Protein AF-A0A7S3C5J1-F1 (afdb_monomer)

Foldseek 3Di:
DPPPDPPPPDDPPPPPPVCVVVVVVVVPPVVLLVLLCCLCVPPVVVLLVVLVVCVVVVHHDPSVVLNVVLVVLNVVLVVCVVCCVVVDHRDSVVSNVSSVVVVVVVVVVVVVVVVVVVVVVVVVVPPDPDDDDDDDDPPVVVVVVVVVVVVVVVVVPVVPD

Organism: NCBI:txid676789

Mean predicted aligned error: 15.47 Å

Secondary structure (DSSP, 8-state):
---SSSSTT--GGGS-TTHHHHHHHHT-HHHHHHHHHHHHHTTHHHHHHHHHHHHHTT---HHHHHHHHHHHHHHHHHHHHH-GGG-PPP--HHHHHHHHHHHHHHHHHHHHHHHHHHHHHHHHHTS-S------PPTTHHHHHHHHHHHHHTTTTSSS--

Solvent-accessible surface area (backbone atoms only — not comparable to full-atom values): 9452 Å² total; per-residue (Å²): 142,91,82,79,82,82,67,79,87,72,60,85,82,74,60,57,85,78,50,52,64,55,52,56,55,63,61,34,65,68,50,30,42,49,51,30,51,47,47,43,65,52,78,38,35,60,42,38,52,52,8,51,52,24,53,74,68,74,51,79,45,76,39,22,59,52,29,52,52,44,51,51,39,48,50,53,22,50,48,22,65,75,38,61,88,73,71,46,78,63,50,38,55,59,42,39,54,52,52,51,51,52,52,51,50,51,53,52,50,51,52,52,50,51,56,55,49,52,53,54,50,55,57,57,69,69,53,78,92,73,81,84,80,80,87,65,65,95,70,56,58,60,55,53,52,53,53,47,60,65,49,64,62,55,70,69,62,72,83,72,124

pLDDT: mean 74.59, std 15.45, range [33.88, 92.0]

Radius of gyration: 31.33 Å; Cα contacts (8 Å, |Δi|>4): 74; chains: 1; bounding box: 63×54×88 Å

Sequence (161 aa):
GAHASHVFWGCPECAPRLLRPLAVALHSTALSASLSVLALAGPGRQILQEGAAALLRGSPTMDTLVALSTCTAFVTSAAAVAMPALRWRPFFEEPVMLMAFIMLGRNAEERAKLAASSDMAALLDVVPTSARRLTLPPGEVARRAASREGAGGGALAVLGS

Structure (mmCIF, N/CA/C/O backbone):
data_AF-A0A7S3C5J1-F1
#
_entry.id   AF-A0A7S3C5J1-F1
#
loop_
_atom_site.group_PDB
_atom_site.id
_atom_site.type_symbol
_atom_site.label_atom_id
_atom_site.label_alt_id
_atom_site.label_comp_id
_atom_site.label_asym_id
_atom_site.label_entity_id
_atom_site.label_seq_id
_atom_site.pdbx_PDB_ins_code
_atom_site.Cartn_x
_atom_site.Cartn_y
_atom_site.Cartn_z
_atom_site.occupancy
_atom_site.B_iso_or_equiv
_atom_site.auth_seq_id
_atom_site.auth_comp_id
_atom_site.auth_asym_id
_atom_site.auth_atom_id
_atom_site.pdbx_PDB_model_num
ATOM 1 N N . GLY A 1 1 ? 10.097 46.138 4.199 1.00 47.00 1 GLY A N 1
ATOM 2 C CA . GLY A 1 1 ? 10.400 44.699 4.164 1.00 47.00 1 GLY A CA 1
ATOM 3 C C . GLY A 1 1 ? 9.167 43.949 3.718 1.00 47.00 1 GLY A C 1
ATOM 4 O O . GLY A 1 1 ? 8.155 44.120 4.372 1.00 47.00 1 GLY A O 1
ATOM 5 N N . ALA A 1 2 ? 9.246 43.218 2.598 1.00 48.50 2 ALA A N 1
ATOM 6 C CA . ALA A 1 2 ? 8.254 42.230 2.129 1.00 48.50 2 ALA A CA 1
ATOM 7 C C . ALA A 1 2 ? 8.697 41.530 0.812 1.00 48.50 2 ALA A C 1
ATOM 9 O O . ALA A 1 2 ? 7.860 41.216 -0.022 1.00 48.50 2 ALA A O 1
ATOM 10 N N . HIS A 1 3 ? 10.000 41.321 0.568 1.00 47.72 3 HIS A N 1
ATOM 11 C CA . HIS A 1 3 ? 10.484 40.798 -0.731 1.00 47.72 3 HIS A CA 1
ATOM 12 C C . HIS A 1 3 ? 11.425 39.578 -0.647 1.00 47.72 3 HIS A C 1
ATOM 14 O O . HIS A 1 3 ? 12.005 39.192 -1.655 1.00 47.72 3 HIS A O 1
ATOM 20 N N . ALA A 1 4 ? 11.580 38.934 0.516 1.00 52.44 4 ALA A N 1
ATOM 21 C CA . ALA A 1 4 ? 12.613 37.903 0.713 1.00 52.44 4 ALA A CA 1
ATOM 22 C C . ALA A 1 4 ? 12.137 36.434 0.618 1.00 52.44 4 ALA A C 1
ATOM 24 O O . ALA A 1 4 ? 12.965 35.531 0.676 1.00 52.44 4 ALA A O 1
ATOM 25 N N . SER A 1 5 ? 10.840 36.151 0.461 1.00 57.44 5 SER A N 1
ATOM 26 C CA . SER A 1 5 ? 10.306 34.779 0.580 1.00 57.44 5 SER A CA 1
ATOM 27 C C . SER A 1 5 ? 10.228 33.971 -0.724 1.00 57.44 5 SER A C 1
ATOM 29 O O . SER A 1 5 ? 10.019 32.764 -0.661 1.00 57.44 5 SER A O 1
ATOM 31 N N . HIS A 1 6 ? 10.435 34.575 -1.900 1.00 47.28 6 HIS A N 1
ATOM 32 C CA . HIS A 1 6 ? 10.261 33.877 -3.188 1.00 47.28 6 HIS A CA 1
ATOM 33 C C . HIS A 1 6 ? 11.559 33.367 -3.839 1.00 47.28 6 HIS A C 1
ATOM 35 O O . HIS A 1 6 ? 11.501 32.733 -4.887 1.00 47.28 6 HIS A O 1
ATOM 41 N N . VAL A 1 7 ? 12.726 33.590 -3.224 1.00 53.56 7 VAL A N 1
ATOM 42 C CA . VAL A 1 7 ? 14.031 33.181 -3.793 1.00 53.56 7 VAL A CA 1
ATOM 43 C C . VAL A 1 7 ? 14.534 31.844 -3.222 1.00 53.56 7 VAL A C 1
ATOM 45 O O . VAL A 1 7 ? 15.398 31.197 -3.808 1.00 53.56 7 VAL A O 1
ATOM 48 N N . PHE A 1 8 ? 13.963 31.362 -2.115 1.00 47.50 8 PHE A N 1
ATOM 49 C CA . PHE A 1 8 ? 14.470 30.171 -1.419 1.00 47.50 8 PHE A CA 1
ATOM 50 C C . PHE A 1 8 ? 14.148 28.837 -2.122 1.00 47.50 8 PHE A C 1
ATOM 52 O O . PHE A 1 8 ? 14.794 27.830 -1.856 1.00 47.50 8 PHE A O 1
ATOM 59 N N . TRP A 1 9 ? 13.184 28.811 -3.047 1.00 48.25 9 TRP A N 1
ATOM 60 C CA . TRP A 1 9 ? 12.666 27.563 -3.629 1.00 48.25 9 TRP A CA 1
ATOM 61 C C . TRP A 1 9 ? 13.231 27.213 -5.019 1.00 48.25 9 TRP A C 1
ATOM 63 O O . TRP A 1 9 ? 12.695 26.342 -5.697 1.00 48.25 9 TRP A O 1
ATOM 73 N N . GLY A 1 10 ? 14.294 27.897 -5.466 1.00 47.00 10 GLY A N 1
ATOM 74 C CA . GLY A 1 10 ? 14.760 27.825 -6.859 1.00 47.00 10 GLY A CA 1
ATOM 75 C C . GLY A 1 10 ? 16.262 27.653 -7.092 1.00 47.00 10 GLY A C 1
ATOM 76 O O . GLY A 1 10 ? 16.681 27.780 -8.237 1.00 47.00 10 GLY A O 1
ATOM 77 N N . CYS A 1 11 ? 17.089 27.384 -6.074 1.00 44.50 11 CYS A N 1
ATOM 78 C CA . CYS A 1 11 ? 18.538 27.258 -6.279 1.00 44.50 11 CYS A CA 1
ATOM 79 C C . CYS A 1 11 ? 19.002 25.784 -6.255 1.00 44.50 11 CYS A C 1
ATOM 81 O O . CYS A 1 11 ? 19.245 25.243 -5.172 1.00 44.50 11 CYS A O 1
ATOM 83 N N . PRO A 1 12 ? 19.178 25.118 -7.417 1.00 55.75 12 PRO A N 1
ATOM 84 C CA . PRO A 1 12 ? 19.741 23.763 -7.503 1.00 55.75 12 PRO A CA 1
ATOM 85 C C . PRO A 1 12 ? 21.217 23.683 -7.068 1.00 55.75 12 PRO A C 1
ATOM 87 O O . PRO A 1 12 ? 21.778 22.591 -6.978 1.00 55.75 12 PRO A O 1
ATOM 90 N N . GLU A 1 13 ? 21.850 24.821 -6.767 1.00 56.41 13 GLU A N 1
ATOM 91 C CA . GLU A 1 13 ? 23.251 24.906 -6.342 1.00 56.41 13 GLU A CA 1
ATOM 92 C C . GLU A 1 13 ? 23.448 24.783 -4.819 1.00 56.41 13 GLU A C 1
ATOM 94 O O . GLU A 1 13 ? 24.568 24.564 -4.364 1.00 56.41 13 GLU A O 1
ATOM 99 N N . CYS A 1 14 ? 22.366 24.837 -4.027 1.00 47.25 14 CYS A N 1
ATOM 100 C CA . CYS A 1 14 ? 22.392 24.636 -2.569 1.00 47.25 14 CYS A CA 1
ATOM 101 C C . CYS A 1 14 ? 22.068 23.196 -2.130 1.00 47.25 14 CYS A C 1
ATOM 103 O O . CYS A 1 14 ? 21.905 22.934 -0.937 1.00 47.25 14 CYS A O 1
ATOM 105 N N . ALA A 1 15 ? 21.983 22.239 -3.060 1.00 57.53 15 ALA A N 1
ATOM 106 C CA . ALA A 1 15 ? 21.932 20.829 -2.690 1.00 57.53 15 ALA A CA 1
ATOM 107 C C . ALA A 1 15 ? 23.291 20.428 -2.078 1.00 57.53 15 ALA A C 1
ATOM 109 O O . ALA A 1 15 ? 24.327 20.644 -2.719 1.00 57.53 15 ALA A O 1
ATOM 110 N N . PRO A 1 16 ? 23.342 19.856 -0.858 1.00 64.75 16 PRO A N 1
ATOM 111 C CA . PRO A 1 16 ? 24.611 19.527 -0.221 1.00 64.75 16 PRO A CA 1
ATOM 112 C C . PRO A 1 16 ? 25.422 18.601 -1.137 1.00 64.75 16 PRO A C 1
ATOM 114 O O . PRO A 1 16 ? 24.890 17.634 -1.684 1.00 64.75 16 PRO A O 1
ATOM 117 N N . ARG A 1 17 ? 26.725 18.873 -1.303 1.00 56.28 17 ARG A N 1
ATOM 118 C CA . ARG A 1 17 ? 27.649 18.081 -2.150 1.00 56.28 17 ARG A CA 1
ATOM 119 C C . ARG A 1 17 ? 27.651 16.576 -1.826 1.00 56.28 17 ARG A C 1
ATOM 121 O O . ARG A 1 17 ? 28.043 15.783 -2.674 1.00 56.28 17 ARG A O 1
ATOM 128 N N . LEU A 1 18 ? 27.165 16.194 -0.644 1.00 56.56 18 LEU A N 1
ATOM 129 C CA . LEU A 1 18 ? 26.990 14.814 -0.191 1.00 56.56 18 LEU A CA 1
ATOM 130 C C . LEU A 1 18 ? 25.754 14.105 -0.791 1.00 56.56 18 LEU A C 1
ATOM 132 O O . LEU A 1 18 ? 25.745 12.883 -0.888 1.00 56.56 18 LEU A O 1
ATOM 136 N N . LEU A 1 19 ? 24.729 14.848 -1.230 1.00 61.12 19 LEU A N 1
ATOM 137 C CA . LEU A 1 19 ? 23.501 14.295 -1.820 1.00 61.12 19 LEU A CA 1
ATOM 138 C C . LEU A 1 19 ? 23.632 13.984 -3.318 1.00 61.12 19 LEU A C 1
ATOM 140 O O . LEU A 1 19 ? 22.855 13.193 -3.838 1.00 61.12 19 LEU A O 1
ATOM 144 N N . ARG A 1 20 ? 24.597 14.586 -4.030 1.00 58.62 20 ARG A N 1
ATOM 145 C CA . ARG A 1 20 ? 24.788 14.378 -5.480 1.00 58.62 20 ARG A CA 1
ATOM 146 C C . ARG A 1 20 ? 25.106 12.925 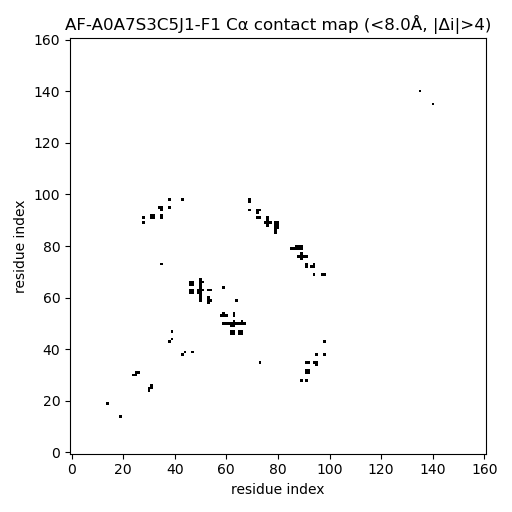-5.880 1.00 58.62 20 ARG A C 1
ATOM 148 O O . ARG A 1 20 ? 24.4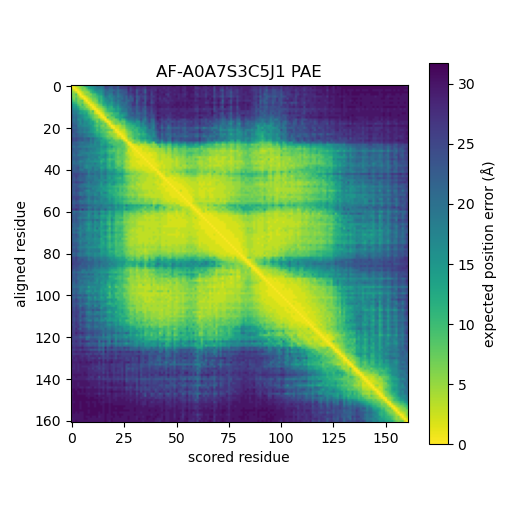90 12.469 -6.839 1.00 58.62 20 ARG A O 1
ATOM 155 N N . PRO A 1 21 ? 25.990 12.167 -5.198 1.00 57.44 21 PRO A N 1
ATOM 156 C CA . PRO A 1 21 ? 26.219 10.761 -5.549 1.00 57.44 21 PRO A CA 1
ATOM 157 C C . PRO A 1 21 ? 25.000 9.887 -5.233 1.00 57.44 21 PRO A C 1
ATOM 159 O O . PRO A 1 21 ? 24.700 8.969 -5.989 1.00 57.44 21 PRO A O 1
ATOM 162 N N . LEU A 1 22 ? 24.255 10.218 -4.173 1.00 59.62 22 LEU A N 1
ATOM 163 C CA . LEU A 1 22 ? 22.999 9.552 -3.835 1.00 59.62 22 LEU A CA 1
ATOM 164 C C . LEU A 1 22 ? 21.935 9.827 -4.909 1.00 59.62 22 LEU A C 1
ATOM 166 O O . LEU A 1 22 ? 21.299 8.899 -5.384 1.00 59.62 22 LEU A O 1
ATOM 170 N N . ALA A 1 23 ? 21.818 11.073 -5.377 1.00 58.31 23 ALA A N 1
ATOM 171 C CA . ALA A 1 23 ? 20.910 11.466 -6.454 1.00 58.31 23 ALA A CA 1
ATOM 172 C C . ALA A 1 23 ? 21.254 10.809 -7.803 1.00 58.31 23 ALA A C 1
ATOM 174 O O . ALA A 1 23 ? 20.348 10.448 -8.542 1.00 58.31 23 ALA A O 1
ATOM 175 N N . VAL A 1 24 ? 22.541 10.613 -8.120 1.00 57.28 24 VAL A N 1
ATOM 176 C CA . VAL A 1 24 ? 22.983 9.889 -9.329 1.00 57.28 24 VAL A CA 1
ATOM 177 C C . VAL A 1 24 ? 22.770 8.376 -9.190 1.00 57.28 24 VAL A C 1
ATOM 179 O O . VAL A 1 24 ? 22.389 7.731 -10.163 1.00 57.28 24 VAL A O 1
ATOM 182 N N . ALA A 1 25 ? 22.935 7.808 -7.991 1.00 55.94 25 ALA A N 1
ATOM 183 C CA . ALA A 1 25 ? 22.607 6.407 -7.717 1.00 55.94 25 ALA A CA 1
ATOM 184 C C . ALA A 1 25 ? 21.089 6.139 -7.806 1.00 55.94 25 ALA A C 1
ATOM 186 O O . ALA A 1 25 ? 20.673 5.152 -8.417 1.00 55.94 25 ALA A O 1
ATOM 187 N N . LEU A 1 26 ? 20.271 7.065 -7.290 1.00 56.41 26 LEU A N 1
ATOM 188 C CA . LEU A 1 26 ? 18.810 7.108 -7.458 1.00 56.41 26 LEU A CA 1
ATOM 189 C C . LEU A 1 26 ? 18.380 7.388 -8.906 1.00 56.41 26 LEU A C 1
ATOM 191 O O . LEU A 1 26 ? 17.271 7.049 -9.289 1.00 56.41 26 LEU A O 1
ATOM 195 N N . HIS A 1 27 ? 19.250 7.965 -9.738 1.00 56.94 27 HIS A N 1
ATOM 196 C CA . HIS A 1 27 ? 18.957 8.176 -11.156 1.00 56.94 27 HIS A CA 1
ATOM 197 C C . HIS A 1 27 ? 19.109 6.902 -12.000 1.00 56.94 27 HIS A C 1
ATOM 199 O O . HIS A 1 27 ? 18.778 6.904 -13.188 1.00 56.94 27 HIS A O 1
ATOM 205 N N . SER A 1 28 ? 19.625 5.807 -11.428 1.00 65.50 28 SER A N 1
ATOM 206 C CA . SER A 1 28 ? 19.679 4.541 -12.151 1.00 65.50 28 SER A CA 1
ATOM 207 C C . SER A 1 28 ? 18.279 3.929 -12.220 1.00 65.50 28 SER A C 1
ATOM 209 O O . SER A 1 28 ? 17.714 3.475 -11.229 1.00 65.50 28 SER A O 1
ATOM 211 N N . THR A 1 29 ? 17.719 3.883 -13.428 1.00 72.25 29 THR A N 1
ATOM 212 C CA . THR A 1 29 ? 16.389 3.313 -13.699 1.00 72.25 29 THR A CA 1
ATOM 213 C C . THR A 1 29 ? 16.251 1.875 -13.198 1.00 72.25 29 THR A C 1
ATOM 215 O O . THR A 1 29 ? 15.165 1.467 -12.792 1.00 72.25 29 THR A O 1
ATOM 218 N N . ALA A 1 30 ? 17.352 1.118 -13.175 1.00 75.56 30 ALA A N 1
ATOM 219 C CA . ALA A 1 30 ? 17.409 -0.231 -12.621 1.00 75.56 30 ALA A CA 1
ATOM 220 C C . ALA A 1 30 ? 17.187 -0.265 -11.098 1.00 75.56 30 ALA A C 1
ATOM 222 O O . ALA A 1 30 ? 16.509 -1.165 -10.601 1.00 75.56 30 ALA A O 1
ATOM 223 N N . LEU A 1 31 ? 17.710 0.718 -10.357 1.00 80.44 31 LEU A N 1
ATOM 224 C CA . LEU A 1 31 ? 17.532 0.801 -8.910 1.00 80.44 31 LEU A CA 1
ATOM 225 C C . LEU A 1 31 ? 16.097 1.202 -8.576 1.00 80.44 31 LEU A C 1
ATOM 227 O O . LEU A 1 31 ? 15.447 0.480 -7.824 1.00 80.44 31 LEU A O 1
ATOM 231 N N . SER A 1 32 ? 15.567 2.245 -9.221 1.00 78.75 32 SER A N 1
ATOM 232 C CA . SER A 1 32 ? 14.165 2.665 -9.084 1.00 78.75 32 SER A CA 1
ATOM 233 C C . SER A 1 32 ? 13.191 1.528 -9.404 1.00 78.75 32 SER A C 1
ATOM 235 O O . SER A 1 32 ? 12.243 1.282 -8.661 1.00 78.75 32 SER A O 1
ATOM 237 N N . ALA A 1 33 ? 13.453 0.774 -10.478 1.00 80.56 33 ALA A N 1
ATOM 238 C CA . ALA A 1 33 ? 12.651 -0.391 -10.840 1.00 80.56 33 ALA A CA 1
ATOM 239 C C . ALA A 1 33 ? 12.739 -1.499 -9.777 1.00 80.56 33 ALA A C 1
ATOM 241 O O . ALA A 1 33 ? 11.710 -2.057 -9.398 1.00 80.56 33 ALA A O 1
ATOM 242 N N . SER A 1 34 ? 13.935 -1.788 -9.250 1.00 85.00 34 SER A N 1
ATOM 243 C CA . SER A 1 34 ? 14.100 -2.793 -8.193 1.00 85.00 34 SER A CA 1
ATOM 244 C C . SER A 1 34 ? 13.419 -2.383 -6.883 1.00 85.00 34 SER A C 1
ATOM 246 O O . SER A 1 34 ? 12.743 -3.212 -6.279 1.00 85.00 34 SER A O 1
ATOM 248 N N . LEU A 1 35 ? 13.505 -1.106 -6.484 1.00 84.19 35 LEU A N 1
ATOM 249 C CA . LEU A 1 35 ? 12.793 -0.571 -5.322 1.00 84.19 35 LEU A CA 1
ATOM 250 C C . LEU A 1 35 ? 11.280 -0.628 -5.515 1.00 84.19 35 LEU A C 1
ATOM 252 O O . LEU A 1 35 ? 10.575 -1.013 -4.588 1.00 84.19 35 LEU A O 1
ATOM 256 N N . SER A 1 36 ? 10.784 -0.287 -6.705 1.00 84.44 36 SER A N 1
ATOM 257 C CA . SER A 1 36 ? 9.358 -0.367 -7.033 1.00 84.44 36 SER A CA 1
ATOM 258 C C . SER A 1 36 ? 8.839 -1.794 -6.901 1.00 84.44 36 SER A C 1
ATOM 260 O O . SER A 1 36 ? 7.883 -2.045 -6.166 1.00 84.44 36 SER A O 1
ATOM 262 N N . VAL A 1 37 ? 9.531 -2.757 -7.513 1.00 85.56 37 VAL A N 1
ATOM 263 C CA . VAL A 1 37 ? 9.176 -4.177 -7.406 1.00 85.56 37 VAL A CA 1
ATOM 264 C C . VAL A 1 37 ? 9.270 -4.661 -5.961 1.00 85.56 37 VAL A C 1
ATOM 266 O O . VAL A 1 37 ? 8.364 -5.347 -5.500 1.00 85.56 37 VAL A O 1
ATOM 269 N N . LEU A 1 38 ? 10.317 -4.286 -5.223 1.00 87.56 38 LEU A N 1
ATOM 270 C CA . LEU A 1 38 ? 10.503 -4.706 -3.835 1.00 87.56 38 LEU A CA 1
ATOM 271 C C . LEU A 1 38 ? 9.436 -4.113 -2.903 1.00 87.56 38 LEU A C 1
ATOM 273 O O . LEU A 1 38 ? 8.919 -4.819 -2.040 1.00 87.56 38 LEU A O 1
ATOM 277 N N . ALA A 1 39 ? 9.063 -2.847 -3.097 1.00 85.69 39 ALA A N 1
ATOM 278 C CA . ALA A 1 39 ? 8.004 -2.190 -2.335 1.00 85.69 39 ALA A CA 1
ATOM 279 C C . ALA A 1 39 ? 6.634 -2.842 -2.586 1.00 85.69 39 ALA A C 1
ATOM 281 O O . ALA A 1 39 ? 5.878 -3.066 -1.638 1.00 85.69 39 ALA A O 1
ATOM 282 N N . LEU A 1 40 ? 6.334 -3.204 -3.841 1.00 83.94 40 LEU A N 1
ATOM 283 C CA . LEU A 1 40 ? 5.106 -3.923 -4.197 1.00 83.94 40 LEU A CA 1
ATOM 284 C C . LEU A 1 40 ? 5.117 -5.377 -3.700 1.00 83.94 40 LEU A C 1
ATOM 286 O O . LEU A 1 40 ? 4.101 -5.859 -3.208 1.00 83.94 40 LEU A O 1
ATOM 290 N N . ALA A 1 41 ? 6.245 -6.080 -3.822 1.00 86.06 41 ALA A N 1
ATOM 291 C CA . ALA A 1 41 ? 6.361 -7.492 -3.458 1.00 86.06 41 ALA A CA 1
ATOM 292 C C . ALA A 1 41 ? 6.488 -7.723 -1.943 1.00 86.06 41 ALA A C 1
ATOM 294 O O . ALA A 1 41 ? 6.113 -8.793 -1.462 1.00 86.06 41 ALA A O 1
ATOM 295 N N . GLY A 1 42 ? 7.013 -6.744 -1.202 1.00 86.81 42 GLY A N 1
ATOM 296 C CA . GLY A 1 42 ? 7.127 -6.773 0.253 1.00 86.81 42 GLY A CA 1
ATOM 297 C C . GLY A 1 42 ? 5.842 -6.283 0.933 1.00 86.81 42 GLY A C 1
ATOM 298 O O . GLY A 1 42 ?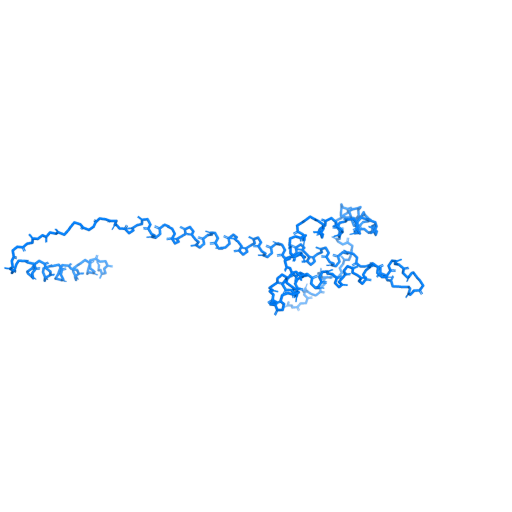 4.850 -7.015 0.954 1.00 86.81 42 GLY A O 1
ATOM 299 N N . PRO A 1 43 ? 5.825 -5.061 1.498 1.00 79.25 43 PRO A N 1
ATOM 300 C CA . PRO A 1 43 ? 4.688 -4.556 2.272 1.00 79.25 43 PRO A CA 1
ATOM 301 C C . PRO A 1 43 ? 3.431 -4.315 1.419 1.00 79.25 43 PRO A C 1
ATOM 303 O O . PRO A 1 43 ? 2.316 -4.546 1.885 1.00 79.25 43 PRO A O 1
ATOM 306 N N . GLY A 1 44 ? 3.588 -3.926 0.147 1.00 82.31 44 GLY A N 1
ATOM 307 C CA . GLY A 1 44 ? 2.464 -3.691 -0.764 1.00 82.31 44 GLY A CA 1
ATOM 308 C C . GLY A 1 44 ? 1.693 -4.958 -1.152 1.00 82.31 44 GLY A C 1
ATOM 309 O O . GLY A 1 44 ? 0.564 -4.861 -1.635 1.00 82.31 44 GLY A O 1
ATOM 310 N N . ARG A 1 45 ? 2.252 -6.152 -0.914 1.00 86.50 45 ARG A N 1
ATOM 311 C CA . ARG A 1 45 ? 1.664 -7.420 -1.364 1.00 86.50 45 ARG A CA 1
ATOM 312 C C . ARG A 1 45 ? 0.324 -7.703 -0.700 1.00 86.50 45 ARG A C 1
ATOM 314 O O . ARG A 1 45 ? -0.595 -8.165 -1.369 1.00 86.50 45 ARG A O 1
ATOM 321 N N . GLN A 1 46 ? 0.219 -7.434 0.600 1.00 86.19 46 GLN A N 1
ATOM 322 C CA . GLN A 1 46 ? -1.021 -7.650 1.348 1.00 86.19 46 GLN A CA 1
ATOM 323 C C . GLN A 1 46 ? -2.125 -6.715 0.846 1.00 86.19 46 GLN A C 1
ATOM 325 O O . GLN A 1 46 ? -3.204 -7.188 0.503 1.00 86.19 46 GLN A O 1
ATOM 330 N N . ILE A 1 47 ? -1.811 -5.427 0.662 1.00 85.88 47 ILE A N 1
ATOM 331 C CA . ILE A 1 47 ? -2.751 -4.431 0.121 1.00 85.88 47 ILE A CA 1
ATOM 332 C C . ILE A 1 47 ? -3.213 -4.808 -1.288 1.00 85.88 47 ILE A C 1
ATOM 334 O O . ILE A 1 47 ? -4.399 -4.728 -1.593 1.00 85.88 47 ILE A O 1
ATOM 338 N N . LEU A 1 48 ? -2.294 -5.245 -2.154 1.00 85.81 48 LEU A N 1
ATOM 339 C CA . LEU A 1 48 ? -2.624 -5.657 -3.519 1.00 85.81 48 LEU A CA 1
ATOM 340 C C . LEU A 1 48 ? -3.547 -6.879 -3.540 1.00 85.81 48 LEU A C 1
ATOM 342 O O . LEU A 1 48 ? -4.509 -6.902 -4.303 1.00 85.81 48 LEU A O 1
ATOM 346 N N . GLN A 1 49 ? -3.278 -7.881 -2.700 1.00 89.81 49 GLN A N 1
ATOM 347 C CA . GLN A 1 49 ? -4.113 -9.080 -2.605 1.00 89.81 49 GLN A CA 1
ATOM 348 C C . GLN A 1 49 ? -5.500 -8.758 -2.048 1.00 89.81 49 GLN A C 1
ATOM 350 O O . GLN A 1 49 ? -6.504 -9.192 -2.613 1.00 89.81 49 GLN A O 1
ATOM 355 N N . GLU A 1 50 ? -5.570 -7.973 -0.974 1.00 88.75 50 GLU A N 1
ATOM 356 C CA . GLU A 1 50 ? -6.830 -7.565 -0.355 1.00 88.75 50 GLU A CA 1
ATOM 357 C C . GLU A 1 50 ? -7.647 -6.673 -1.286 1.00 88.75 50 GLU A C 1
ATOM 359 O O . GLU A 1 50 ? -8.838 -6.922 -1.468 1.00 88.75 50 GLU A O 1
ATOM 364 N N . GLY A 1 51 ? -7.004 -5.700 -1.934 1.00 89.19 51 GLY A N 1
ATOM 365 C CA . GLY A 1 51 ? -7.623 -4.812 -2.909 1.00 89.19 51 GLY A CA 1
ATOM 366 C C . GLY A 1 51 ? -8.129 -5.552 -4.146 1.00 89.19 51 GLY A C 1
ATOM 367 O O . GLY A 1 51 ? -9.268 -5.344 -4.559 1.00 89.19 51 GLY A O 1
ATOM 368 N N . ALA A 1 52 ? -7.338 -6.477 -4.702 1.00 89.00 52 ALA A N 1
ATOM 369 C CA . ALA A 1 52 ? -7.772 -7.305 -5.827 1.00 89.00 52 ALA A CA 1
ATOM 370 C C . ALA A 1 52 ? -8.945 -8.216 -5.437 1.00 89.00 52 ALA A C 1
ATOM 372 O O . ALA A 1 52 ? -9.936 -8.306 -6.160 1.00 89.00 52 ALA A O 1
ATOM 373 N N . ALA A 1 53 ? -8.873 -8.858 -4.270 1.00 90.12 53 ALA A N 1
ATOM 374 C CA . ALA A 1 53 ? -9.940 -9.729 -3.798 1.00 90.12 53 ALA A CA 1
ATOM 375 C C . ALA A 1 53 ? -11.221 -8.943 -3.453 1.00 90.12 53 ALA A C 1
ATOM 377 O O . ALA A 1 53 ? -12.322 -9.428 -3.701 1.00 90.12 53 ALA A O 1
ATOM 378 N N . ALA A 1 54 ? -11.102 -7.729 -2.911 1.00 89.94 54 ALA A N 1
ATOM 379 C CA . ALA A 1 54 ? -12.220 -6.828 -2.634 1.00 89.94 54 ALA A CA 1
ATOM 380 C C . ALA A 1 54 ? -12.905 -6.346 -3.923 1.00 89.94 54 ALA A C 1
ATOM 382 O O . ALA A 1 54 ? -14.136 -6.369 -4.005 1.00 89.94 54 ALA A O 1
ATOM 383 N N . LEU A 1 55 ? -12.118 -6.029 -4.957 1.00 89.44 55 LEU A N 1
ATOM 384 C CA . LEU A 1 55 ? -12.630 -5.696 -6.286 1.00 89.44 55 LEU A CA 1
ATOM 385 C C . LEU A 1 55 ? -13.403 -6.869 -6.905 1.00 89.44 55 LEU A C 1
ATOM 387 O O . LEU A 1 55 ? -14.517 -6.682 -7.388 1.00 89.44 55 LEU A O 1
ATOM 391 N N . LEU A 1 56 ? -12.852 -8.086 -6.828 1.00 91.12 56 LEU A N 1
ATOM 392 C CA . LEU A 1 56 ? -13.501 -9.303 -7.337 1.00 91.12 56 LEU A CA 1
ATOM 393 C C . LEU A 1 56 ? -14.796 -9.647 -6.587 1.00 91.12 56 LEU A C 1
ATOM 395 O O . LEU A 1 56 ? -15.721 -10.198 -7.178 1.00 91.12 56 LEU A O 1
ATOM 399 N N . ARG A 1 57 ? -14.879 -9.313 -5.295 1.00 90.75 57 ARG A N 1
ATOM 400 C CA . ARG A 1 57 ? -16.088 -9.494 -4.474 1.00 90.75 57 ARG A CA 1
ATOM 401 C C . ARG A 1 57 ? -17.122 -8.374 -4.646 1.00 90.75 57 ARG A C 1
ATOM 403 O O . ARG A 1 57 ? -18.172 -8.442 -4.016 1.00 90.75 57 ARG A O 1
ATOM 410 N N . GLY A 1 58 ? -16.838 -7.344 -5.448 1.00 88.44 58 GLY A N 1
ATOM 411 C CA . GLY A 1 58 ? -17.740 -6.207 -5.659 1.00 88.44 58 GLY A CA 1
ATOM 412 C C . GLY A 1 58 ? -17.910 -5.290 -4.441 1.00 88.44 58 GLY A C 1
ATOM 413 O O . GLY A 1 58 ? -18.849 -4.500 -4.408 1.00 88.44 58 GLY A O 1
ATOM 414 N N . SER A 1 59 ? -17.022 -5.380 -3.444 1.00 89.75 59 SER A N 1
ATOM 415 C CA . SER A 1 59 ? -17.053 -4.552 -2.231 1.00 89.75 59 SER A CA 1
ATOM 416 C C . SER A 1 59 ? -15.758 -3.740 -2.139 1.00 89.75 59 SER A C 1
ATOM 418 O O . SER A 1 59 ? -14.780 -4.220 -1.560 1.00 89.75 59 SER A O 1
ATOM 420 N N . PRO A 1 60 ? -15.697 -2.549 -2.765 1.00 88.56 60 PRO A N 1
ATOM 421 C CA . PRO A 1 60 ? -14.484 -1.746 -2.804 1.00 88.56 60 PRO A CA 1
ATOM 422 C C . PRO A 1 60 ? -14.138 -1.204 -1.413 1.00 88.56 60 PRO A C 1
ATOM 424 O O . PRO A 1 60 ? -14.939 -0.540 -0.758 1.00 88.56 60 PRO A O 1
ATOM 427 N N . THR A 1 61 ? -12.909 -1.471 -0.984 1.00 89.00 61 THR A N 1
ATOM 428 C CA . THR A 1 61 ? -12.329 -0.996 0.280 1.00 89.00 61 THR A CA 1
ATOM 429 C C . THR A 1 61 ? -11.233 0.041 0.022 1.00 89.00 61 THR A C 1
ATOM 431 O O . THR A 1 61 ? -10.827 0.262 -1.122 1.00 89.00 61 THR A O 1
ATOM 434 N N . MET A 1 62 ? -10.697 0.652 1.087 1.00 90.06 62 MET A N 1
ATOM 435 C CA . MET A 1 62 ? -9.525 1.538 1.003 1.00 90.06 62 MET A CA 1
ATOM 436 C C . MET A 1 62 ? -8.372 0.884 0.222 1.00 90.06 62 MET A C 1
ATOM 438 O O . MET A 1 62 ? -7.786 1.504 -0.664 1.00 90.06 62 MET A O 1
ATOM 442 N N . ASP A 1 63 ? -8.116 -0.399 0.477 1.00 89.50 63 ASP A N 1
ATOM 443 C CA . ASP A 1 63 ? -7.048 -1.164 -0.174 1.00 89.50 63 ASP A CA 1
ATOM 444 C C . ASP A 1 63 ? -7.283 -1.394 -1.658 1.00 89.50 63 ASP A C 1
ATOM 446 O O . ASP A 1 63 ? -6.332 -1.507 -2.425 1.00 89.50 63 ASP A O 1
ATOM 450 N N . THR A 1 64 ? -8.541 -1.383 -2.094 1.00 91.25 64 THR A N 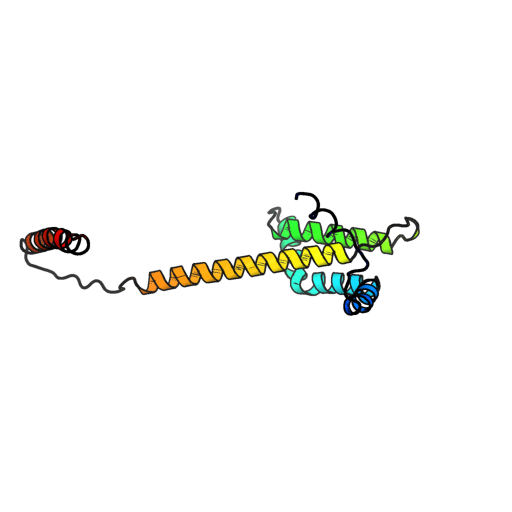1
ATOM 451 C CA . THR A 1 64 ? -8.886 -1.505 -3.513 1.00 91.25 64 THR A CA 1
ATOM 452 C C . THR A 1 64 ? -8.426 -0.280 -4.299 1.00 91.25 64 THR A C 1
ATOM 454 O O . THR A 1 64 ? -7.799 -0.419 -5.348 1.00 91.25 64 THR A O 1
ATOM 457 N N . LEU A 1 65 ? -8.687 0.924 -3.776 1.00 91.00 65 LEU A N 1
ATOM 458 C CA . LEU A 1 65 ? -8.249 2.178 -4.401 1.00 91.00 65 LEU A CA 1
ATOM 459 C C . LEU A 1 65 ? -6.721 2.287 -4.432 1.00 91.00 65 LEU A C 1
ATOM 461 O O . LEU A 1 65 ? -6.145 2.667 -5.453 1.00 91.00 65 LEU A O 1
ATOM 465 N N . VAL A 1 66 ? -6.064 1.907 -3.334 1.00 89.31 66 VAL A N 1
ATOM 466 C CA . VAL A 1 66 ? -4.599 1.894 -3.253 1.00 89.31 66 VAL A CA 1
ATOM 467 C C . VAL A 1 66 ? -4.006 0.892 -4.246 1.00 89.31 66 VAL A C 1
ATOM 469 O O . VAL A 1 66 ? -3.120 1.252 -5.024 1.00 89.31 66 VAL A O 1
ATOM 472 N N . ALA A 1 67 ? -4.516 -0.341 -4.273 1.00 89.50 67 ALA A N 1
ATOM 473 C CA . ALA A 1 67 ? -4.065 -1.380 -5.194 1.00 89.50 67 ALA A CA 1
ATOM 474 C C . ALA A 1 67 ? -4.205 -0.934 -6.657 1.00 89.50 67 ALA A C 1
ATOM 476 O O . ALA A 1 67 ? -3.242 -1.027 -7.417 1.00 89.50 67 ALA A O 1
ATOM 477 N N . LEU A 1 68 ? -5.358 -0.370 -7.036 1.00 91.75 68 LEU A N 1
ATOM 478 C CA . LEU A 1 68 ? -5.606 0.132 -8.391 1.00 91.75 68 LEU A CA 1
ATOM 479 C C . LEU A 1 68 ? -4.646 1.259 -8.786 1.00 91.75 68 LEU A C 1
ATOM 481 O O . LEU A 1 68 ? -4.083 1.220 -9.882 1.00 91.75 68 LEU A O 1
ATOM 485 N N . SER A 1 69 ? -4.419 2.235 -7.901 1.00 90.06 69 SER A N 1
ATOM 486 C CA . SER A 1 69 ? -3.490 3.342 -8.159 1.00 90.06 69 SER A CA 1
ATOM 487 C C . SER A 1 69 ? -2.065 2.834 -8.388 1.00 90.06 69 SER A C 1
ATOM 489 O O . SER A 1 69 ? -1.435 3.138 -9.404 1.00 90.06 69 SER A O 1
ATOM 491 N N . THR A 1 70 ? -1.584 1.968 -7.492 1.00 88.62 70 THR A N 1
ATOM 492 C CA . THR A 1 70 ? -0.216 1.442 -7.569 1.00 88.62 70 THR A CA 1
ATOM 493 C C . THR A 1 70 ? -0.019 0.530 -8.782 1.00 88.62 70 THR A C 1
ATOM 495 O O . THR A 1 70 ? 0.999 0.637 -9.466 1.00 88.62 70 THR A O 1
ATOM 498 N N . CYS A 1 71 ? -1.002 -0.322 -9.102 1.00 89.75 71 CYS A N 1
ATOM 499 C CA . CYS A 1 71 ? -0.990 -1.129 -10.324 1.00 89.75 71 CYS A CA 1
ATOM 500 C C . CYS A 1 71 ? -0.957 -0.250 -11.575 1.00 89.75 71 CYS A C 1
ATOM 502 O O . CYS A 1 71 ? -0.170 -0.516 -12.478 1.00 89.75 71 CYS A O 1
ATOM 504 N N . THR A 1 72 ? -1.764 0.811 -11.624 1.00 91.12 72 THR A N 1
ATOM 505 C CA . THR A 1 72 ? -1.817 1.714 -12.783 1.00 91.12 72 THR A CA 1
ATOM 506 C C . THR A 1 72 ? -0.482 2.426 -12.994 1.00 91.12 72 THR A C 1
ATOM 508 O O . THR A 1 72 ? 0.038 2.445 -14.111 1.00 91.12 72 THR A O 1
ATOM 511 N N . ALA A 1 73 ? 0.117 2.957 -11.926 1.00 88.94 73 ALA A N 1
ATOM 512 C CA . ALA A 1 73 ? 1.425 3.604 -11.985 1.00 88.94 73 ALA A CA 1
ATOM 513 C C . ALA A 1 73 ? 2.534 2.623 -12.409 1.00 88.94 73 ALA A C 1
ATOM 515 O O . ALA A 1 73 ? 3.328 2.933 -13.298 1.00 88.94 73 ALA A O 1
ATOM 516 N N . PHE A 1 74 ? 2.548 1.410 -11.844 1.00 86.75 74 PHE A N 1
ATOM 517 C CA . PHE A 1 74 ? 3.522 0.378 -12.205 1.00 86.75 74 PHE A CA 1
ATOM 518 C C . PHE A 1 74 ? 3.379 -0.073 -13.664 1.00 86.75 74 PHE A C 1
ATOM 520 O O . PHE A 1 74 ? 4.373 -0.134 -14.385 1.00 86.75 74 PHE A O 1
ATOM 527 N N . VAL A 1 75 ? 2.153 -0.344 -14.125 1.00 89.81 75 VAL A N 1
ATOM 528 C CA . VAL A 1 75 ? 1.882 -0.757 -15.512 1.00 89.81 75 VAL A CA 1
ATOM 529 C C . VAL A 1 75 ? 2.259 0.347 -16.494 1.00 89.81 75 VAL A C 1
ATOM 531 O O . VAL A 1 75 ? 2.863 0.053 -17.521 1.00 89.81 75 VAL A O 1
ATOM 534 N N . THR A 1 76 ? 1.972 1.611 -16.173 1.00 87.81 76 THR A N 1
ATOM 535 C CA . THR A 1 76 ? 2.350 2.752 -17.023 1.00 87.81 76 THR A CA 1
ATOM 536 C C . THR A 1 76 ? 3.870 2.838 -17.183 1.00 87.81 76 THR A C 1
ATOM 538 O O . THR A 1 76 ? 4.376 2.963 -18.300 1.00 87.81 76 THR A O 1
ATOM 541 N N . SER A 1 77 ? 4.617 2.688 -16.087 1.00 85.88 77 SER A N 1
ATOM 542 C CA . SER A 1 77 ? 6.083 2.702 -16.119 1.00 85.88 77 SER A CA 1
ATOM 543 C C . SER A 1 77 ? 6.675 1.462 -16.792 1.00 85.88 77 SER A C 1
ATOM 545 O O . SER A 1 77 ? 7.634 1.581 -17.553 1.00 85.88 77 SER A O 1
ATOM 547 N N . ALA A 1 78 ? 6.070 0.286 -16.608 1.00 85.69 78 ALA A N 1
ATOM 548 C CA . ALA A 1 78 ? 6.455 -0.935 -17.312 1.00 85.69 78 ALA A CA 1
ATOM 549 C C . ALA A 1 78 ? 6.199 -0.831 -18.827 1.00 85.69 78 ALA A C 1
ATOM 551 O O . ALA A 1 78 ? 7.046 -1.239 -19.620 1.00 85.69 78 ALA A O 1
ATOM 552 N N . ALA A 1 79 ? 5.080 -0.228 -19.240 1.00 86.88 79 ALA A N 1
ATOM 553 C CA . ALA A 1 79 ? 4.757 0.010 -20.645 1.00 86.88 79 ALA A CA 1
ATOM 554 C C . ALA A 1 79 ? 5.764 0.962 -21.311 1.00 86.88 79 ALA A C 1
ATOM 556 O O . ALA A 1 79 ? 6.184 0.710 -22.441 1.00 86.88 79 ALA A O 1
ATOM 557 N N . ALA A 1 80 ? 6.215 2.001 -20.596 1.00 85.94 80 ALA A N 1
ATOM 558 C CA . ALA A 1 80 ? 7.260 2.907 -21.076 1.00 85.94 80 ALA A CA 1
ATOM 559 C C . ALA A 1 80 ? 8.603 2.187 -21.323 1.00 85.94 80 ALA A C 1
ATOM 561 O O . ALA A 1 80 ? 9.303 2.515 -22.279 1.00 85.94 80 ALA A O 1
ATOM 562 N N . VAL A 1 81 ? 8.947 1.179 -20.509 1.00 82.31 81 VAL A N 1
ATOM 563 C CA . VAL A 1 81 ? 10.143 0.340 -20.727 1.00 82.31 81 VAL A CA 1
ATOM 564 C C . VAL A 1 81 ? 9.942 -0.661 -21.866 1.00 82.31 81 VAL A C 1
ATOM 566 O O . VAL A 1 81 ? 10.850 -0.862 -22.669 1.00 82.31 81 VAL A O 1
ATOM 569 N N . ALA A 1 82 ? 8.766 -1.288 -21.953 1.00 84.75 82 ALA A N 1
ATOM 570 C CA . ALA A 1 82 ? 8.474 -2.319 -22.949 1.00 84.75 82 ALA A CA 1
ATOM 571 C C . ALA A 1 82 ? 8.373 -1.765 -24.381 1.00 84.75 82 ALA A C 1
ATOM 573 O O . ALA A 1 82 ? 8.667 -2.478 -25.339 1.00 84.75 82 ALA A O 1
ATOM 574 N N . MET A 1 83 ? 7.970 -0.499 -24.536 1.00 84.88 83 MET A N 1
ATOM 575 C CA . MET A 1 83 ? 7.780 0.151 -25.835 1.00 84.88 83 MET A CA 1
ATOM 576 C C . MET A 1 83 ? 8.674 1.393 -25.978 1.00 84.88 83 MET A C 1
ATOM 578 O O . MET A 1 83 ? 8.176 2.522 -25.996 1.00 84.88 83 MET A O 1
ATOM 582 N N . PRO A 1 84 ? 9.998 1.225 -26.161 1.00 75.69 84 PRO A N 1
ATOM 583 C CA . PRO A 1 84 ? 10.920 2.356 -26.301 1.00 75.69 84 PRO A CA 1
ATOM 584 C C . PRO A 1 84 ? 10.637 3.208 -27.552 1.00 75.69 84 PRO A C 1
ATOM 586 O O . PRO A 1 84 ? 11.015 4.378 -27.604 1.00 75.69 84 PRO A O 1
ATOM 589 N N . ALA A 1 85 ? 9.916 2.658 -28.537 1.00 77.62 85 ALA A N 1
ATOM 590 C CA . ALA A 1 85 ? 9.465 3.372 -29.732 1.00 77.62 85 ALA A CA 1
ATOM 591 C C . ALA A 1 85 ? 8.528 4.557 -29.422 1.00 77.62 85 ALA A C 1
ATOM 593 O O . ALA A 1 85 ? 8.499 5.522 -30.183 1.00 77.62 85 ALA A O 1
ATOM 594 N N . LEU A 1 86 ? 7.807 4.526 -28.293 1.00 75.81 86 LEU A N 1
ATOM 595 C CA . LEU A 1 86 ? 6.924 5.617 -27.860 1.00 75.81 86 LEU A CA 1
ATOM 596 C C . LEU A 1 86 ? 7.689 6.802 -27.233 1.00 75.81 86 LEU A C 1
ATOM 598 O O . LEU A 1 86 ? 7.088 7.845 -26.985 1.00 75.81 86 LEU A O 1
ATOM 602 N N . ARG A 1 87 ? 9.007 6.677 -26.990 1.00 73.31 87 ARG A N 1
ATOM 603 C CA . ARG A 1 87 ? 9.869 7.691 -26.339 1.00 73.31 87 ARG A CA 1
ATOM 604 C C . ARG A 1 87 ? 9.361 8.181 -24.971 1.00 73.31 87 ARG A C 1
ATOM 606 O O . ARG A 1 87 ? 9.705 9.283 -24.542 1.00 73.31 87 ARG A O 1
ATOM 613 N N . TRP A 1 88 ? 8.556 7.384 -24.274 1.00 80.00 88 TRP A N 1
ATOM 614 C CA . TRP A 1 88 ? 8.091 7.712 -22.927 1.00 80.00 88 TRP A CA 1
ATOM 615 C C . TRP A 1 88 ? 9.210 7.489 -21.910 1.00 80.00 88 TRP A C 1
ATOM 617 O O . TRP A 1 88 ? 9.937 6.500 -21.972 1.00 80.00 88 TRP A O 1
ATOM 627 N N . ARG A 1 89 ? 9.365 8.425 -20.969 1.00 78.50 89 ARG A N 1
ATOM 628 C CA . ARG A 1 89 ? 10.292 8.250 -19.846 1.00 78.50 89 ARG A CA 1
ATOM 629 C C . ARG A 1 89 ? 9.647 7.315 -18.815 1.00 78.50 89 ARG A C 1
ATOM 631 O O . ARG A 1 89 ? 8.491 7.541 -18.474 1.00 78.50 89 ARG A O 1
ATOM 638 N N . PRO A 1 90 ? 10.348 6.276 -18.336 1.00 78.69 90 PRO A N 1
ATOM 639 C CA . PRO A 1 90 ? 9.843 5.427 -17.266 1.00 78.69 90 PRO A CA 1
ATOM 640 C C . PRO A 1 90 ? 9.917 6.152 -15.914 1.00 78.69 90 PRO A C 1
ATOM 642 O O . PRO A 1 90 ? 10.913 6.807 -15.608 1.00 78.69 90 PRO A O 1
ATOM 645 N N . PHE A 1 91 ? 8.864 6.002 -15.114 1.00 79.69 91 PHE A N 1
ATOM 646 C CA . PHE A 1 91 ? 8.602 6.748 -13.879 1.00 79.69 91 PHE A CA 1
ATOM 647 C C . PHE A 1 91 ? 8.359 5.763 -12.720 1.00 79.69 91 PHE A C 1
ATOM 649 O O . PHE A 1 91 ? 7.235 5.536 -12.270 1.00 79.69 91 PHE A O 1
ATOM 656 N N . PHE A 1 92 ? 9.407 5.033 -12.320 1.00 80.06 92 PHE A N 1
ATOM 657 C CA . PHE A 1 92 ? 9.303 4.007 -11.268 1.00 80.06 92 PHE A CA 1
ATOM 658 C C . PHE A 1 92 ? 9.351 4.579 -9.845 1.00 80.06 92 PHE A C 1
ATOM 660 O O . PHE A 1 92 ? 9.003 3.869 -8.905 1.00 80.06 92 PHE A O 1
ATOM 667 N N . GLU A 1 93 ? 9.739 5.843 -9.680 1.00 81.19 93 GLU A N 1
ATOM 668 C CA . GLU A 1 93 ? 9.854 6.500 -8.371 1.00 81.19 93 GLU A CA 1
ATOM 669 C C . GLU A 1 93 ? 8.494 6.966 -7.836 1.00 81.19 93 GLU A C 1
ATOM 671 O O . GLU A 1 93 ? 8.231 6.956 -6.636 1.00 81.19 93 GLU A O 1
ATOM 676 N N . GLU A 1 94 ? 7.584 7.315 -8.735 1.00 85.62 94 GLU A N 1
ATOM 677 C CA . GLU A 1 94 ? 6.225 7.756 -8.456 1.00 85.62 94 GLU A CA 1
ATOM 678 C C . GLU A 1 94 ? 5.423 6.709 -7.657 1.00 85.62 94 GLU A C 1
ATOM 680 O O . GLU A 1 94 ? 4.932 7.048 -6.575 1.00 85.62 94 GLU A O 1
ATOM 685 N N . PRO A 1 95 ? 5.312 5.433 -8.094 1.00 82.06 95 PRO A N 1
ATOM 686 C CA . PRO A 1 95 ? 4.637 4.406 -7.302 1.00 82.06 95 PRO A CA 1
ATOM 687 C C . PRO A 1 95 ? 5.362 4.084 -5.986 1.00 82.06 95 PRO A C 1
ATOM 689 O O . PRO A 1 95 ? 4.697 3.738 -5.009 1.00 82.06 95 PRO A O 1
ATOM 692 N N . VAL A 1 96 ? 6.695 4.217 -5.928 1.00 85.25 96 VAL A N 1
ATOM 693 C CA . VAL A 1 96 ? 7.482 3.982 -4.700 1.00 85.25 96 VAL A CA 1
ATOM 694 C C . VAL A 1 96 ? 7.150 5.030 -3.643 1.00 85.25 96 VAL A C 1
ATOM 696 O O . VAL A 1 96 ? 6.809 4.677 -2.513 1.00 85.25 96 VAL A O 1
ATOM 699 N N . MET A 1 97 ? 7.196 6.313 -4.010 1.00 88.31 97 MET A N 1
ATOM 700 C CA . MET A 1 97 ? 6.865 7.415 -3.105 1.00 88.31 97 MET A CA 1
ATOM 701 C C . MET A 1 97 ? 5.412 7.341 -2.632 1.00 88.31 97 MET A C 1
ATOM 703 O O . MET A 1 97 ? 5.142 7.527 -1.444 1.00 88.31 97 MET A O 1
ATOM 707 N N . LEU A 1 98 ? 4.483 7.024 -3.541 1.00 87.50 98 LEU A N 1
ATOM 708 C CA . LEU A 1 98 ? 3.074 6.852 -3.200 1.00 87.50 98 LEU A CA 1
ATOM 709 C C . LEU A 1 98 ? 2.885 5.738 -2.160 1.00 87.50 98 LEU A C 1
ATOM 711 O O . LEU A 1 98 ? 2.241 5.953 -1.133 1.00 87.50 98 LEU A O 1
ATOM 715 N N . MET A 1 99 ? 3.470 4.561 -2.400 1.00 86.94 99 MET A N 1
ATOM 716 C CA . MET A 1 99 ? 3.353 3.425 -1.485 1.00 86.94 99 MET A CA 1
ATOM 717 C C . MET A 1 99 ? 3.988 3.733 -0.121 1.00 86.94 99 MET A C 1
ATOM 719 O O . MET A 1 99 ? 3.403 3.420 0.917 1.00 86.94 99 MET A O 1
ATOM 723 N N . ALA A 1 100 ? 5.141 4.409 -0.105 1.00 89.25 100 ALA A N 1
ATOM 724 C CA . ALA A 1 100 ? 5.792 4.843 1.129 1.00 89.25 100 ALA A CA 1
ATOM 725 C C . ALA A 1 100 ? 4.895 5.780 1.956 1.00 89.25 100 ALA A C 1
ATOM 727 O O . ALA A 1 100 ? 4.756 5.586 3.164 1.00 89.25 100 ALA A O 1
ATOM 728 N N . PHE A 1 101 ? 4.239 6.752 1.314 1.00 90.06 101 PHE A N 1
ATOM 729 C CA . PHE A 1 101 ? 3.326 7.674 1.992 1.00 90.06 101 PHE A CA 1
ATOM 730 C C . PHE A 1 101 ? 2.104 6.958 2.583 1.00 90.06 101 PHE A C 1
ATOM 732 O O . PHE A 1 101 ? 1.728 7.216 3.724 1.00 90.06 101 PHE A O 1
ATOM 739 N N . ILE A 1 102 ? 1.515 6.017 1.842 1.00 89.12 102 ILE A N 1
ATOM 740 C CA . ILE A 1 102 ? 0.350 5.250 2.306 1.00 89.12 102 ILE A CA 1
ATOM 741 C C . ILE A 1 102 ? 0.710 4.384 3.516 1.00 89.12 102 ILE A C 1
ATOM 743 O O . ILE A 1 102 ? -0.027 4.352 4.503 1.00 89.12 102 ILE A O 1
ATOM 747 N N . MET A 1 103 ? 1.863 3.713 3.470 1.00 87.50 103 MET A N 1
ATOM 748 C CA . MET A 1 103 ? 2.352 2.907 4.590 1.00 87.50 103 MET A CA 1
ATOM 749 C C . MET A 1 103 ? 2.663 3.760 5.816 1.00 87.50 103 MET A C 1
ATOM 751 O O . MET A 1 103 ? 2.321 3.379 6.936 1.00 87.50 103 MET A O 1
ATOM 755 N N . LEU A 1 104 ? 3.255 4.937 5.608 1.00 90.75 104 LEU A N 1
ATOM 756 C CA . LEU A 1 104 ? 3.503 5.892 6.679 1.00 90.75 104 LEU A CA 1
ATOM 757 C C . LEU A 1 104 ? 2.192 6.373 7.317 1.00 90.75 104 LEU A C 1
ATOM 759 O O . LEU A 1 104 ? 2.090 6.402 8.541 1.00 90.75 104 LEU A O 1
ATOM 763 N N . GLY A 1 105 ? 1.182 6.688 6.501 1.00 90.62 105 GLY A N 1
ATOM 764 C CA . GLY A 1 105 ? -0.149 7.080 6.964 1.00 90.62 105 GLY A CA 1
ATOM 765 C C . GLY A 1 105 ? -0.814 5.995 7.808 1.00 90.62 105 GLY A C 1
ATOM 766 O O . GLY A 1 105 ? -1.246 6.275 8.923 1.00 90.62 105 GLY A O 1
ATOM 767 N N . ARG A 1 106 ? -0.805 4.741 7.334 1.00 87.56 106 ARG A N 1
ATOM 768 C CA . ARG A 1 106 ? -1.315 3.587 8.096 1.00 87.56 106 ARG A CA 1
ATOM 769 C C . ARG A 1 106 ? -0.579 3.405 9.423 1.00 87.56 106 ARG A C 1
ATOM 771 O O . ARG A 1 106 ? -1.221 3.203 10.446 1.00 87.56 106 ARG A O 1
ATOM 778 N N . ASN A 1 107 ? 0.749 3.533 9.436 1.00 89.69 107 ASN A N 1
ATOM 779 C CA . ASN A 1 107 ? 1.516 3.423 10.678 1.00 89.69 107 ASN A CA 1
ATOM 780 C C . ASN A 1 107 ? 1.175 4.546 11.670 1.00 89.69 107 ASN A C 1
ATOM 782 O O . ASN A 1 107 ? 1.055 4.295 12.868 1.00 89.69 107 ASN A O 1
ATOM 786 N N . ALA A 1 108 ? 1.001 5.776 11.181 1.00 92.00 108 ALA A N 1
ATOM 787 C CA . ALA A 1 108 ? 0.587 6.904 12.009 1.00 92.00 108 ALA A CA 1
ATOM 788 C C . ALA A 1 108 ? -0.835 6.710 12.563 1.00 92.00 108 ALA A C 1
ATOM 790 O O . ALA A 1 108 ? -1.078 6.964 13.743 1.00 92.00 108 ALA A O 1
ATOM 791 N N . GLU A 1 109 ? -1.752 6.208 11.736 1.00 89.81 109 GLU A N 1
ATOM 792 C CA . GLU A 1 109 ? -3.127 5.904 12.127 1.00 89.81 109 GLU A CA 1
ATOM 793 C C . GLU A 1 109 ? -3.184 4.803 13.193 1.00 89.81 109 GLU A C 1
ATOM 795 O O . GLU A 1 109 ? -3.856 4.960 14.214 1.00 89.81 109 GLU A O 1
ATOM 800 N N . GLU A 1 110 ? -2.447 3.707 12.999 1.00 90.56 110 GLU A N 1
ATOM 801 C CA . GLU A 1 110 ? -2.366 2.621 13.977 1.00 90.56 110 GLU A CA 1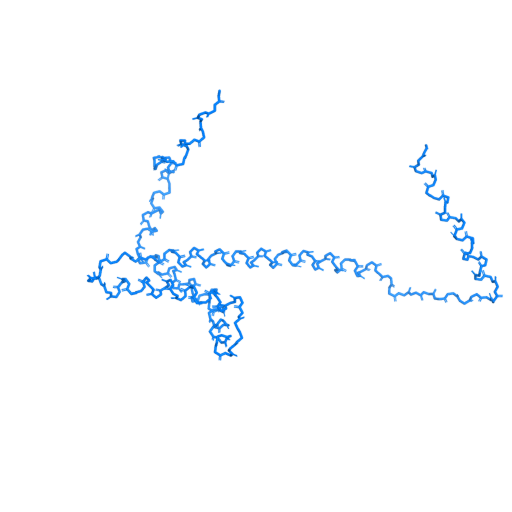
ATOM 802 C C . GLU A 1 110 ? -1.779 3.103 15.304 1.00 90.56 110 GLU A C 1
ATOM 804 O O . GLU A 1 110 ? -2.328 2.795 16.359 1.00 90.56 110 GLU A O 1
ATOM 809 N N . ARG A 1 111 ? -0.722 3.926 15.280 1.00 89.88 111 ARG A N 1
ATOM 810 C CA . ARG A 1 111 ? -0.156 4.518 16.504 1.00 89.88 111 ARG A CA 1
ATOM 811 C C . ARG A 1 111 ? -1.163 5.395 17.245 1.00 89.88 111 ARG A C 1
ATOM 813 O O . ARG A 1 111 ? -1.242 5.314 18.468 1.00 89.88 111 ARG A O 1
ATOM 820 N N . ALA A 1 112 ? -1.939 6.202 16.523 1.00 91.19 112 ALA A N 1
ATOM 821 C CA . ALA A 1 112 ? -2.977 7.034 17.126 1.00 91.19 112 ALA A CA 1
ATOM 822 C C . ALA A 1 112 ? -4.094 6.181 17.753 1.00 91.19 112 ALA A C 1
ATOM 824 O O . ALA A 1 112 ? -4.529 6.453 18.872 1.00 91.19 112 ALA A O 1
ATOM 825 N N . LYS A 1 113 ? -4.512 5.108 17.070 1.00 90.19 113 LYS A N 1
ATOM 826 C CA . LYS A 1 113 ? -5.486 4.139 17.596 1.00 90.19 113 LYS A CA 1
ATOM 827 C C . LYS A 1 113 ? -4.971 3.426 18.844 1.00 90.19 113 LYS A C 1
ATOM 829 O O . LYS A 1 113 ? -5.723 3.286 19.805 1.00 90.19 113 LYS A O 1
ATOM 834 N N . LEU A 1 114 ? -3.700 3.019 18.856 1.00 88.31 114 LEU A N 1
ATOM 835 C CA . LEU A 1 114 ? -3.074 2.387 20.019 1.00 88.31 114 LEU A CA 1
ATOM 836 C C . LEU A 1 114 ? -3.072 3.328 21.231 1.00 88.31 114 LEU A C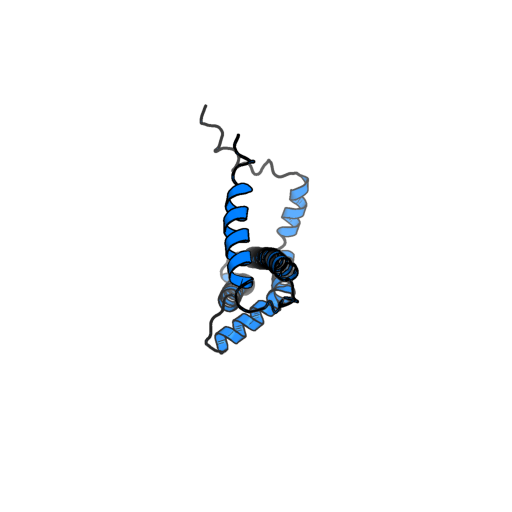 1
ATOM 838 O O . LEU A 1 114 ? -3.496 2.909 22.306 1.00 88.31 114 LEU A O 1
ATOM 842 N N . ALA A 1 115 ? -2.699 4.597 21.046 1.00 87.00 115 ALA A N 1
ATOM 843 C CA . ALA A 1 115 ? -2.731 5.601 22.113 1.00 87.00 115 ALA A CA 1
ATOM 844 C C . ALA A 1 115 ? -4.155 5.842 22.655 1.00 87.00 115 ALA A C 1
ATOM 846 O O . ALA A 1 115 ? -4.369 5.863 23.863 1.00 87.00 115 ALA A O 1
ATOM 847 N N . ALA A 1 116 ? -5.159 5.937 21.778 1.00 87.62 116 ALA A N 1
ATOM 848 C CA . ALA A 1 116 ? -6.550 6.073 22.217 1.00 87.62 116 ALA A CA 1
ATOM 849 C C . ALA A 1 116 ? -7.051 4.824 22.970 1.00 87.62 116 ALA A C 1
ATOM 851 O O . 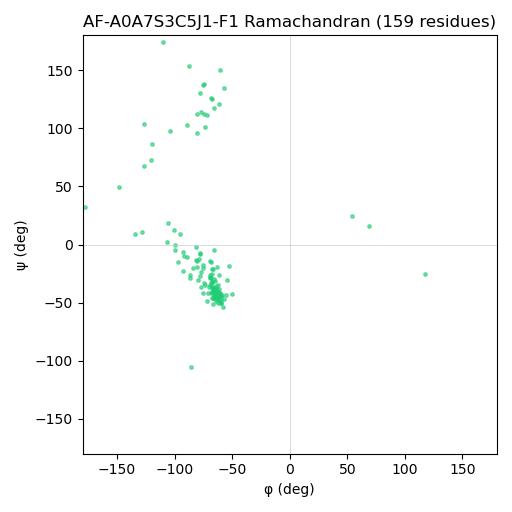ALA A 1 116 ? -7.793 4.930 23.946 1.00 87.62 116 ALA A O 1
ATOM 852 N N . SER A 1 117 ? -6.635 3.632 22.531 1.00 86.12 117 SER A N 1
ATOM 853 C CA . SER A 1 117 ? -7.024 2.374 23.173 1.00 86.12 117 SER A CA 1
ATOM 854 C C . SER A 1 117 ? -6.405 2.193 24.562 1.00 86.12 117 SER A C 1
ATOM 856 O O . SER A 1 117 ? -7.078 1.665 25.446 1.00 86.12 117 SER A O 1
ATOM 858 N N . SER A 1 118 ? -5.172 2.668 24.791 1.00 84.62 118 SER A N 1
ATOM 859 C CA . SER A 1 118 ? -4.539 2.608 26.115 1.00 84.62 118 SER A CA 1
ATOM 860 C C . SER A 1 118 ? -5.231 3.518 27.121 1.00 84.62 118 SER A C 1
ATOM 862 O O . SER A 1 118 ? -5.415 3.121 28.269 1.00 84.62 118 SER A O 1
ATOM 864 N N . ASP A 1 119 ? -5.683 4.693 26.684 1.00 82.94 119 ASP A N 1
ATOM 865 C CA . ASP A 1 119 ? -6.418 5.620 27.546 1.00 82.94 119 ASP A CA 1
ATOM 866 C C . ASP A 1 119 ? -7.794 5.054 27.918 1.00 82.94 119 ASP A C 1
ATOM 868 O O . ASP A 1 119 ? -8.197 5.099 29.081 1.00 82.94 119 ASP A O 1
ATOM 872 N N . MET A 1 120 ? -8.496 4.438 26.957 1.00 81.44 120 MET A N 1
ATOM 873 C CA . MET A 1 120 ? -9.742 3.722 27.252 1.00 81.44 120 MET A CA 1
ATOM 874 C C . MET A 1 120 ? -9.517 2.554 28.220 1.00 81.44 120 MET A C 1
ATOM 876 O O . MET A 1 120 ? -10.314 2.368 29.138 1.00 81.44 120 MET A O 1
ATOM 880 N N . ALA A 1 121 ? -8.434 1.788 28.057 1.00 83.56 121 ALA A N 1
ATOM 881 C CA . ALA A 1 121 ? -8.093 0.704 28.976 1.00 83.56 121 ALA A CA 1
ATOM 882 C C . ALA A 1 121 ? -7.794 1.224 30.395 1.00 83.56 121 ALA A C 1
ATOM 884 O O . ALA A 1 121 ? -8.263 0.634 31.365 1.00 83.56 121 ALA A O 1
ATOM 885 N N . ALA A 1 122 ? -7.095 2.356 30.521 1.00 80.81 122 ALA A N 1
ATOM 886 C CA . ALA A 1 122 ? -6.817 2.993 31.808 1.00 80.81 122 ALA A CA 1
ATOM 887 C C . ALA A 1 122 ? -8.095 3.490 32.506 1.00 80.81 122 ALA A C 1
ATOM 889 O O . ALA A 1 122 ? -8.232 3.351 33.719 1.00 80.81 122 ALA A O 1
ATOM 890 N N . LEU A 1 123 ? -9.067 4.022 31.754 1.00 81.62 123 LEU A N 1
ATOM 891 C CA . LEU A 1 123 ? -10.371 4.401 32.311 1.00 81.62 123 LEU A CA 1
ATOM 892 C C . LEU A 1 123 ? -11.176 3.188 32.792 1.00 81.62 123 LEU A C 1
ATOM 894 O O . LEU A 1 123 ? -11.845 3.276 33.821 1.00 81.62 123 LEU A O 1
ATOM 898 N N . LEU A 1 124 ? -11.109 2.061 32.076 1.00 81.75 124 LEU A N 1
ATOM 899 C CA . LEU A 1 124 ? -11.775 0.821 32.484 1.00 81.75 124 LEU A CA 1
ATOM 900 C C . LEU A 1 124 ? -11.156 0.214 33.753 1.00 81.75 124 LEU A C 1
ATOM 902 O O . LEU A 1 124 ? -11.893 -0.346 34.560 1.00 81.75 124 LEU A O 1
ATOM 906 N N . ASP A 1 125 ? -9.848 0.371 33.963 1.00 80.31 125 ASP A N 1
ATOM 907 C CA . ASP A 1 125 ? -9.143 -0.113 35.162 1.00 80.31 125 ASP A CA 1
ATOM 908 C C . ASP A 1 125 ? -9.543 0.652 36.441 1.00 80.31 125 ASP A C 1
ATOM 910 O O . ASP A 1 125 ? -9.579 0.098 37.538 1.00 80.31 125 ASP A O 1
ATOM 914 N N . VAL A 1 126 ? -9.938 1.923 36.306 1.00 78.00 126 VAL A N 1
ATOM 915 C CA . VAL A 1 126 ? -10.382 2.765 37.433 1.00 78.00 126 VAL A CA 1
ATOM 916 C C . VAL A 1 126 ? -11.828 2.457 37.867 1.00 78.00 126 VAL A C 1
ATOM 918 O O . VAL A 1 126 ? -12.251 2.882 38.945 1.00 78.00 126 VAL A O 1
ATOM 921 N N . VAL A 1 127 ? -12.608 1.694 37.088 1.00 75.75 127 VAL A N 1
ATOM 922 C CA . VAL A 1 127 ? -13.985 1.325 37.461 1.00 75.75 127 VAL A CA 1
ATOM 923 C C . VAL A 1 127 ? -13.961 0.209 38.519 1.00 75.75 127 VAL A C 1
ATOM 925 O O . VAL A 1 127 ? -13.576 -0.922 38.216 1.00 75.75 127 VAL A O 1
ATOM 928 N N . PRO A 1 128 ? -14.410 0.462 39.767 1.00 67.25 128 PRO A N 1
ATOM 929 C CA . PRO A 1 128 ? -14.352 -0.538 40.826 1.00 67.25 128 PRO A CA 1
ATOM 930 C C . PRO A 1 128 ? -15.272 -1.722 40.506 1.00 67.25 128 PRO A C 1
ATOM 932 O O . PRO A 1 128 ? -16.493 -1.590 40.446 1.00 67.25 128 PRO A O 1
ATOM 935 N N . THR A 1 129 ? -14.683 -2.910 40.360 1.00 67.44 129 THR A N 1
ATOM 936 C CA . THR A 1 129 ? -15.379 -4.152 39.972 1.00 67.44 129 THR A CA 1
ATOM 937 C C . THR A 1 129 ? -16.321 -4.685 41.060 1.00 67.44 129 THR A C 1
ATOM 939 O O . THR A 1 129 ? -17.147 -5.556 40.806 1.00 67.44 129 THR A O 1
ATOM 942 N N . SER A 1 130 ? -16.201 -4.189 42.295 1.00 60.50 130 SER A N 1
ATOM 943 C CA . SER A 1 130 ? -16.959 -4.672 43.452 1.00 60.50 130 SER A CA 1
ATOM 944 C C . SER A 1 130 ? -17.686 -3.536 44.164 1.00 60.50 130 SER A C 1
ATOM 946 O O . SER A 1 130 ? -17.102 -2.782 44.940 1.00 60.50 130 SER A O 1
ATOM 948 N N . ALA A 1 131 ? -18.999 -3.455 43.951 1.00 66.75 131 ALA A N 1
ATOM 949 C CA . ALA A 1 131 ? -19.880 -2.603 44.737 1.00 66.75 131 ALA A CA 1
ATOM 950 C C . ALA A 1 131 ? -20.392 -3.382 45.959 1.00 66.75 131 ALA A C 1
ATOM 952 O O . ALA A 1 131 ? -21.295 -4.218 45.860 1.00 66.75 131 ALA A O 1
ATOM 953 N N . ARG A 1 132 ? -19.828 -3.112 47.143 1.00 67.06 132 ARG A N 1
ATOM 954 C CA . ARG A 1 132 ? -20.354 -3.673 48.395 1.00 67.06 132 ARG A CA 1
ATOM 955 C C . ARG A 1 132 ? -21.661 -2.966 48.757 1.00 67.06 132 ARG A C 1
ATOM 957 O O . ARG A 1 132 ? -21.657 -1.859 49.290 1.00 67.06 132 ARG A O 1
ATOM 964 N N . ARG A 1 133 ? -22.790 -3.618 48.479 1.00 63.53 133 ARG A N 1
ATOM 965 C CA . ARG A 1 133 ? -24.124 -3.131 48.850 1.00 63.53 133 ARG A CA 1
ATOM 966 C C . ARG A 1 133 ? -24.324 -3.252 50.363 1.00 63.53 133 ARG A C 1
ATOM 968 O O . ARG A 1 133 ? -24.425 -4.354 50.895 1.00 63.53 133 ARG A O 1
ATOM 975 N N . LEU A 1 134 ? -24.388 -2.115 51.052 1.00 68.06 134 LEU A N 1
ATOM 976 C CA . LEU A 1 134 ? -24.765 -2.053 52.464 1.00 68.06 134 LEU A CA 1
ATOM 977 C C . LEU A 1 134 ? -26.294 -2.114 52.572 1.00 68.06 134 LEU A C 1
ATOM 979 O O . LEU A 1 134 ? -26.991 -1.191 52.155 1.00 68.06 134 LEU A O 1
ATOM 983 N N . THR A 1 135 ? -26.827 -3.202 53.119 1.00 69.31 135 THR A N 1
ATOM 984 C CA . THR A 1 135 ? -28.241 -3.309 53.493 1.00 69.31 135 THR A CA 1
ATOM 985 C C . THR A 1 135 ? -28.449 -2.612 54.835 1.00 69.31 135 THR A C 1
ATOM 987 O O . THR A 1 135 ? -28.175 -3.192 55.882 1.00 69.31 135 THR A O 1
ATOM 990 N N . LEU A 1 136 ? -28.880 -1.350 54.801 1.00 71.12 136 LEU A N 1
ATOM 991 C CA . LEU A 1 136 ? -29.340 -0.629 55.991 1.00 71.12 136 LEU A CA 1
ATOM 992 C C . LEU A 1 136 ? -30.840 -0.882 56.230 1.00 71.12 136 LEU A C 1
ATOM 994 O O . LEU A 1 136 ? -31.573 -1.137 55.268 1.00 71.12 136 LEU A O 1
ATOM 998 N N . PRO A 1 137 ? -31.309 -0.781 57.486 1.00 74.12 137 PRO A N 1
ATOM 999 C CA . PRO A 1 137 ? -32.727 -0.854 57.811 1.00 74.12 137 PRO A CA 1
ATOM 1000 C C . PRO A 1 137 ? -33.534 0.268 57.121 1.00 74.12 137 PRO A C 1
ATOM 1002 O O . PRO A 1 137 ? -33.007 1.359 56.856 1.00 74.12 137 PRO A O 1
ATOM 1005 N N . PRO A 1 138 ? -34.817 0.012 56.802 1.00 60.50 138 PRO A N 1
ATOM 1006 C CA . PRO A 1 138 ? -35.670 0.958 56.088 1.00 60.50 138 PRO A CA 1
ATOM 1007 C C . PRO A 1 138 ? -35.834 2.256 56.894 1.00 60.50 138 PRO A C 1
ATOM 1009 O O . PRO A 1 138 ? -36.289 2.240 58.032 1.00 60.50 138 PRO A O 1
ATOM 1012 N N . GLY A 1 139 ? -35.429 3.384 56.299 1.00 64.75 139 GLY A N 1
ATOM 1013 C CA . GLY A 1 139 ? -35.498 4.730 56.891 1.00 64.75 139 GLY A CA 1
ATOM 1014 C C . GLY A 1 139 ? -34.139 5.411 57.099 1.00 64.75 139 GLY A C 1
ATOM 1015 O O . GLY A 1 139 ? -34.046 6.638 57.051 1.00 64.75 139 GLY A O 1
ATOM 1016 N N . GLU A 1 140 ? -33.057 4.644 57.237 1.00 64.88 140 GLU A N 1
ATOM 1017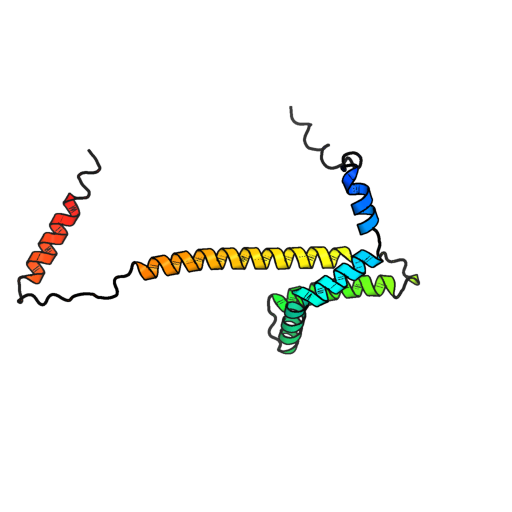 C CA . GLU A 1 140 ? -31.725 5.196 57.525 1.00 64.88 140 GLU A CA 1
ATOM 1018 C C . GLU A 1 140 ? -30.899 5.463 56.247 1.00 64.88 140 GLU A C 1
ATOM 1020 O O . GLU A 1 140 ? -30.064 6.371 56.208 1.00 64.88 140 GLU A O 1
ATOM 1025 N N . VAL A 1 141 ? -31.227 4.769 55.148 1.00 68.56 141 VAL A N 1
ATOM 1026 C CA . VAL A 1 141 ? -30.688 5.029 53.797 1.00 68.56 141 VAL A CA 1
ATOM 1027 C C . VAL A 1 141 ? -31.051 6.440 53.316 1.00 68.56 141 VAL A C 1
ATOM 1029 O O . VAL A 1 141 ? -30.184 7.162 52.830 1.00 68.56 141 VAL A O 1
ATOM 1032 N N . ALA A 1 142 ? -32.306 6.861 53.514 1.00 65.56 142 ALA A N 1
ATOM 1033 C CA . ALA A 1 142 ? -32.787 8.183 53.107 1.00 65.56 142 ALA A CA 1
ATOM 1034 C C . ALA A 1 142 ? -32.105 9.318 53.894 1.00 65.56 142 ALA A C 1
ATOM 1036 O O . ALA A 1 142 ? -31.714 10.322 53.304 1.00 65.56 142 ALA A O 1
ATOM 1037 N N . ARG A 1 143 ? -31.868 9.134 55.206 1.00 64.12 143 ARG A N 1
ATOM 1038 C CA . ARG A 1 143 ? -31.117 10.108 56.023 1.00 64.12 143 ARG A CA 1
ATOM 1039 C C . ARG A 1 143 ? -29.663 10.252 55.582 1.00 64.12 143 ARG A C 1
ATOM 1041 O O . ARG A 1 143 ? -29.163 11.371 55.530 1.00 64.12 143 ARG A O 1
ATOM 1048 N N . ARG A 1 144 ? -28.968 9.149 55.273 1.00 66.06 144 ARG A N 1
ATOM 1049 C CA . ARG A 1 144 ? -27.558 9.210 54.842 1.00 66.06 144 ARG A CA 1
ATOM 1050 C C . ARG A 1 144 ? -27.391 9.714 53.409 1.00 66.06 144 ARG A C 1
ATOM 1052 O O . ARG A 1 144 ? -26.405 10.396 53.149 1.00 66.06 144 ARG A O 1
ATOM 1059 N N . ALA A 1 145 ? -28.338 9.425 52.514 1.00 65.25 145 ALA A N 1
ATOM 1060 C CA . ALA A 1 145 ? -28.373 10.023 51.179 1.00 65.25 145 ALA A CA 1
ATOM 1061 C C . ALA A 1 145 ? -28.545 11.550 51.275 1.00 65.25 145 ALA A C 1
ATOM 1063 O O . ALA A 1 145 ? -27.694 12.284 50.780 1.00 65.25 145 ALA A O 1
ATOM 1064 N N . ALA A 1 146 ? -29.530 12.019 52.051 1.00 63.56 146 ALA A N 1
ATOM 1065 C CA . ALA A 1 146 ? -29.751 13.447 52.293 1.00 63.56 146 ALA A CA 1
ATOM 1066 C C . ALA A 1 146 ? -28.559 14.138 52.994 1.00 63.56 146 ALA A C 1
ATOM 1068 O O . ALA A 1 146 ? -28.187 15.255 52.641 1.00 63.56 146 ALA A O 1
ATOM 1069 N N . SER A 1 147 ? -27.903 13.467 53.951 1.00 64.69 147 SER A N 1
ATOM 1070 C CA . SER A 1 147 ? -26.702 13.993 54.620 1.00 64.69 147 SER A CA 1
ATOM 1071 C C . SER A 1 147 ? -25.469 14.055 53.708 1.00 64.69 147 SER A C 1
ATOM 1073 O O . SER A 1 147 ? -24.602 14.895 53.943 1.00 64.69 147 SER A O 1
ATOM 1075 N N . ARG A 1 148 ? -25.359 13.190 52.688 1.00 63.28 148 ARG A N 1
ATOM 1076 C CA . ARG A 1 148 ? -24.292 13.277 51.674 1.00 63.28 148 ARG A CA 1
ATOM 1077 C C . ARG A 1 148 ? -24.556 14.383 50.657 1.00 63.28 148 ARG A C 1
ATOM 1079 O O . ARG A 1 148 ? -23.610 15.057 50.265 1.00 63.28 148 ARG A O 1
ATOM 1086 N N . GLU A 1 149 ? -25.812 14.601 50.284 1.00 58.38 149 GLU A N 1
ATOM 1087 C CA . GLU A 1 149 ? -26.208 15.705 49.402 1.00 58.38 149 GLU A CA 1
ATOM 1088 C C . GLU A 1 149 ? -25.943 17.070 50.060 1.00 58.38 149 GLU A C 1
ATOM 1090 O O . GLU A 1 149 ? -25.401 17.969 49.424 1.00 58.38 149 GLU A O 1
ATOM 1095 N N . GLY A 1 150 ? -26.180 17.185 51.374 1.00 55.59 150 GLY A N 1
ATOM 1096 C CA . GLY A 1 150 ? -25.815 18.373 52.158 1.00 55.59 150 GLY A CA 1
ATOM 1097 C C . GLY A 1 150 ? -24.303 18.582 52.352 1.00 55.59 150 GLY A C 1
ATOM 1098 O O . GLY A 1 150 ? -23.861 19.718 52.501 1.00 55.59 150 GLY A O 1
ATOM 1099 N N . ALA A 1 151 ? -23.489 17.520 52.318 1.00 55.19 151 ALA A N 1
ATOM 1100 C CA . ALA A 1 151 ? -22.029 17.611 52.461 1.00 55.19 151 ALA A CA 1
ATOM 1101 C C . ALA A 1 151 ? -21.300 17.871 51.125 1.00 55.19 151 ALA A C 1
ATOM 1103 O O . ALA A 1 151 ? -20.230 18.480 51.117 1.00 55.19 151 ALA A O 1
ATOM 1104 N N . GLY A 1 152 ? -21.886 17.465 49.992 1.00 47.34 152 GLY A N 1
ATOM 1105 C CA . GLY A 1 152 ? -21.347 17.720 48.650 1.00 47.34 152 GLY A CA 1
ATOM 1106 C C . GLY A 1 152 ? -21.363 19.197 48.234 1.00 47.34 152 GLY A C 1
ATOM 1107 O O . GLY A 1 152 ? -20.567 19.595 47.389 1.00 47.34 152 GLY A O 1
ATOM 1108 N N . GLY A 1 153 ? -22.206 20.024 48.866 1.00 46.97 153 GLY A N 1
ATOM 1109 C CA . GLY A 1 153 ? -22.223 21.479 48.669 1.00 46.97 153 GLY A CA 1
ATOM 1110 C C . GLY A 1 153 ? -21.145 22.246 49.451 1.00 46.97 153 GLY A C 1
ATOM 1111 O O . GLY A 1 153 ? -20.820 23.371 49.088 1.00 46.97 153 GLY A O 1
ATOM 1112 N N . GLY A 1 1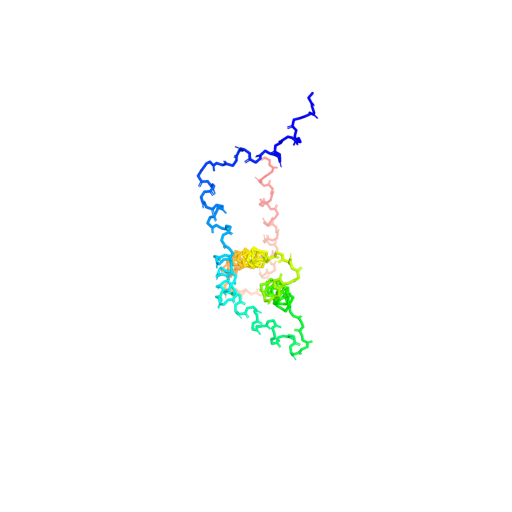54 ? -20.559 21.652 50.500 1.00 43.72 154 GLY A N 1
ATOM 1113 C CA . GLY A 1 154 ? -19.574 22.324 51.362 1.00 43.72 154 GLY A CA 1
ATOM 1114 C C . GLY A 1 154 ? -18.127 22.234 50.869 1.00 43.72 154 GLY A C 1
ATOM 1115 O O . GLY A 1 154 ? -17.337 23.142 51.109 1.00 43.72 154 GLY A O 1
ATOM 1116 N N . ALA A 1 155 ? -17.772 21.176 50.135 1.00 43.72 155 ALA A N 1
ATOM 1117 C CA . ALA A 1 155 ? -16.420 21.017 49.590 1.00 43.72 155 ALA A CA 1
ATOM 1118 C C . ALA A 1 155 ? -16.148 21.924 48.374 1.00 43.72 155 ALA A C 1
ATOM 1120 O O . ALA A 1 155 ? -14.993 22.222 48.080 1.00 43.72 155 ALA A O 1
ATOM 1121 N N . LEU A 1 156 ? -17.198 22.409 47.698 1.00 47.00 156 LEU A N 1
ATOM 1122 C CA . LEU A 1 156 ? -17.067 23.371 46.599 1.00 47.00 156 LEU A CA 1
ATOM 1123 C C . LEU A 1 156 ? -16.877 24.823 47.082 1.00 47.00 156 LEU A C 1
ATOM 1125 O O . LEU A 1 156 ? -16.473 25.671 46.294 1.00 47.00 156 LEU A O 1
ATOM 1129 N N . ALA A 1 157 ? -17.140 25.120 48.360 1.00 44.28 157 ALA A N 1
ATOM 1130 C CA . ALA A 1 157 ? -17.099 26.481 48.904 1.00 44.28 157 ALA A CA 1
ATOM 1131 C C . ALA A 1 157 ? -15.739 26.889 49.518 1.00 44.28 157 ALA A C 1
ATOM 1133 O O . ALA A 1 157 ? -15.571 28.047 49.879 1.00 44.28 157 ALA A O 1
ATOM 1134 N N . VAL A 1 158 ? -14.760 25.977 49.629 1.00 46.56 158 VAL A N 1
ATOM 1135 C CA . VAL A 1 158 ? -13.444 26.243 50.269 1.00 46.56 158 VAL A CA 1
ATOM 1136 C C . VAL A 1 158 ? -12.286 26.369 49.258 1.00 46.56 158 VAL A C 1
ATOM 1138 O O . VAL A 1 158 ? -11.147 26.608 49.636 1.00 46.56 158 VAL A O 1
ATOM 1141 N N . LEU A 1 159 ? -12.554 26.283 47.951 1.00 45.72 159 LEU A N 1
ATOM 1142 C CA . LEU A 1 159 ? -11.567 26.575 46.890 1.00 45.72 159 LEU A CA 1
ATOM 1143 C C . LEU A 1 159 ? -11.822 27.914 46.178 1.00 45.72 159 LEU A C 1
ATOM 1145 O O . LEU A 1 159 ? -11.316 28.148 45.084 1.00 45.72 159 LEU A O 1
ATOM 1149 N N . GLY A 1 160 ? -12.603 28.799 46.796 1.00 48.38 160 GLY A N 1
ATOM 1150 C CA . GLY A 1 160 ? -12.953 30.096 46.228 1.00 48.38 160 GLY A CA 1
ATOM 1151 C C . GLY A 1 160 ? -13.148 31.178 47.281 1.00 48.38 160 GLY A C 1
ATOM 1152 O O . GLY A 1 160 ? -14.185 31.827 47.259 1.00 48.38 160 GLY A O 1
ATOM 1153 N N . SER A 1 161 ? -12.215 31.348 48.222 1.00 33.88 161 SER A N 1
ATOM 1154 C CA . SER A 1 161 ? -12.028 32.564 49.043 1.00 33.88 161 SER A CA 1
ATOM 1155 C C . SER A 1 161 ? -10.681 32.515 49.749 1.00 33.88 161 SER A C 1
ATOM 1157 O O . SER A 1 161 ? -10.452 31.512 50.460 1.00 33.88 161 SER A O 1
#